Protein AF-A0AAW4V5U9-F1 (afdb_monomer_lite)

Structure (mmCIF, N/CA/C/O backbone):
data_AF-A0AAW4V5U9-F1
#
_entry.id   AF-A0AAW4V5U9-F1
#
loop_
_atom_site.group_PDB
_atom_site.id
_atom_site.type_symbol
_atom_site.label_atom_id
_atom_site.label_alt_id
_atom_site.label_comp_id
_atom_site.label_asym_id
_atom_site.label_entity_id
_atom_site.label_seq_id
_atom_site.pdbx_PDB_ins_code
_atom_site.Cartn_x
_atom_site.Cartn_y
_atom_site.Cartn_z
_atom_site.occupancy
_atom_site.B_iso_or_equiv
_atom_site.auth_seq_id
_atom_site.auth_comp_id
_atom_site.auth_asym_id
_atom_site.auth_atom_id
_atom_site.pdbx_PDB_model_num
ATOM 1 N N . MET A 1 1 ? -2.647 -18.574 -8.522 1.00 46.97 1 MET A N 1
ATOM 2 C CA . MET A 1 1 ? -1.393 -17.836 -8.784 1.00 46.97 1 MET A CA 1
ATOM 3 C C . MET A 1 1 ? -1.080 -17.059 -7.523 1.00 46.97 1 MET A C 1
ATOM 5 O O . MET A 1 1 ? -1.891 -16.226 -7.147 1.00 46.97 1 MET A O 1
ATOM 9 N N . ASN A 1 2 ? 0.002 -17.400 -6.823 1.00 52.44 2 ASN A N 1
ATOM 10 C CA . ASN A 1 2 ? 0.461 -16.608 -5.685 1.00 52.44 2 ASN A CA 1
ATOM 11 C C . ASN A 1 2 ? 0.803 -15.213 -6.206 1.00 52.44 2 ASN A C 1
ATOM 13 O O . ASN A 1 2 ? 1.730 -15.076 -7.002 1.00 52.44 2 ASN A O 1
ATOM 17 N N . ASP A 1 3 ? 0.041 -14.196 -5.808 1.00 63.62 3 ASP A N 1
ATOM 18 C CA . ASP A 1 3 ? 0.462 -12.813 -5.999 1.00 63.62 3 ASP A CA 1
ATOM 19 C C . ASP A 1 3 ? 1.618 -12.554 -5.052 1.00 63.62 3 ASP A C 1
ATOM 21 O O . ASP A 1 3 ? 1.436 -12.105 -3.918 1.00 63.62 3 ASP A O 1
ATOM 25 N N . THR A 1 4 ? 2.816 -12.915 -5.492 1.00 86.12 4 THR A N 1
ATOM 26 C CA . THR A 1 4 ? 4.035 -12.654 -4.744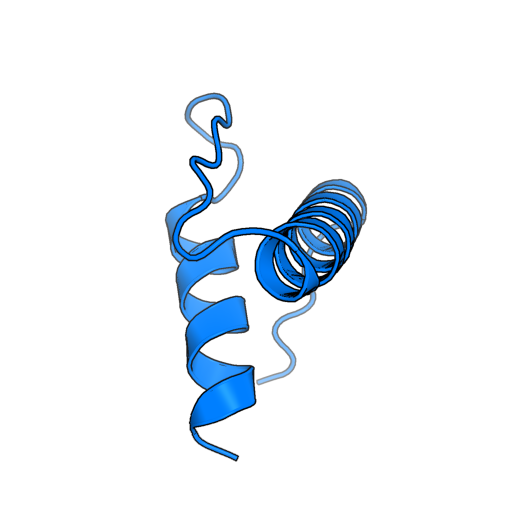 1.00 86.12 4 THR A CA 1
ATOM 27 C C . THR A 1 4 ? 4.321 -11.158 -4.834 1.00 86.12 4 THR A C 1
ATOM 29 O O . THR A 1 4 ? 5.116 -10.699 -5.654 1.00 86.12 4 THR A O 1
ATOM 32 N N . LEU A 1 5 ? 3.605 -10.381 -4.018 1.00 94.25 5 LEU A N 1
ATOM 33 C CA . LEU A 1 5 ? 3.881 -8.970 -3.797 1.00 94.25 5 LEU A CA 1
ATOM 34 C C . LEU A 1 5 ? 5.334 -8.828 -3.348 1.00 94.25 5 LEU A C 1
ATOM 36 O O . LEU A 1 5 ? 5.788 -9.567 -2.473 1.00 94.25 5 LEU A O 1
ATOM 40 N N . ARG A 1 6 ? 6.044 -7.859 -3.927 1.00 95.44 6 ARG A N 1
ATOM 41 C CA . ARG A 1 6 ? 7.381 -7.466 -3.461 1.00 95.44 6 ARG A CA 1
ATOM 42 C C . ARG A 1 6 ? 7.281 -6.869 -2.057 1.00 95.44 6 ARG A C 1
ATOM 44 O O . ARG A 1 6 ? 6.236 -6.322 -1.712 1.00 95.44 6 ARG A O 1
ATOM 51 N N . ASP A 1 7 ? 8.370 -6.877 -1.297 1.00 96.12 7 ASP A N 1
ATOM 52 C CA . ASP A 1 7 ? 8.387 -6.428 0.105 1.00 96.12 7 ASP A CA 1
ATOM 53 C C . ASP A 1 7 ? 7.768 -5.036 0.296 1.00 96.12 7 ASP A C 1
ATOM 55 O O . ASP A 1 7 ? 6.894 -4.851 1.137 1.00 96.12 7 ASP A O 1
ATOM 59 N N . TYR A 1 8 ? 8.103 -4.073 -0.569 1.00 95.69 8 TYR A N 1
ATOM 60 C CA . TYR A 1 8 ? 7.521 -2.726 -0.505 1.00 95.69 8 TYR A CA 1
ATOM 61 C C . TYR A 1 8 ? 6.009 -2.697 -0.797 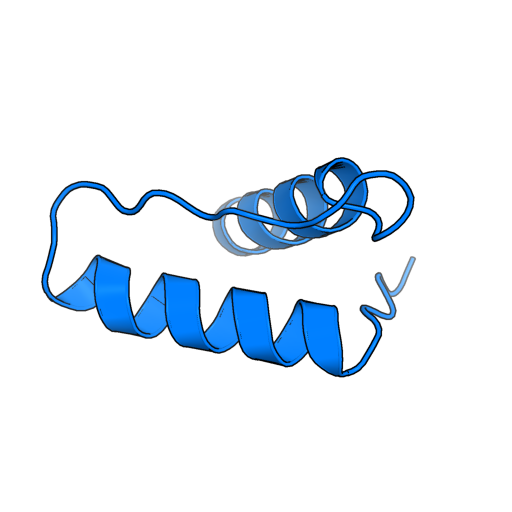1.00 95.69 8 TYR A C 1
ATOM 63 O O . TYR A 1 8 ? 5.288 -1.841 -0.293 1.00 95.69 8 TYR A O 1
ATOM 71 N N . GLN A 1 9 ? 5.498 -3.620 -1.617 1.00 96.88 9 GLN A N 1
ATOM 72 C CA . GLN A 1 9 ? 4.063 -3.742 -1.891 1.00 96.88 9 GLN A CA 1
ATOM 73 C C . GLN A 1 9 ? 3.348 -4.389 -0.702 1.00 96.88 9 GLN A C 1
ATOM 75 O O . GLN A 1 9 ? 2.243 -3.972 -0.361 1.00 96.88 9 GLN A O 1
ATOM 80 N N . GLN A 1 10 ? 3.982 -5.367 -0.047 1.00 95.81 10 GLN A N 1
ATOM 81 C CA . GLN A 1 10 ? 3.477 -5.963 1.191 1.00 95.81 10 GLN A CA 1
ATOM 82 C C . GLN A 1 10 ? 3.435 -4.933 2.324 1.00 95.81 10 GLN A C 1
ATOM 84 O O . GLN A 1 10 ? 2.417 -4.820 3.004 1.00 95.81 10 GLN A O 1
ATOM 89 N N . GLU A 1 11 ? 4.488 -4.128 2.475 1.00 96.06 11 GLU A N 1
ATOM 90 C CA . GLU A 1 11 ? 4.533 -3.038 3.451 1.00 96.06 11 GLU A CA 1
ATOM 91 C C . GLU A 1 11 ? 3.423 -2.013 3.186 1.00 96.06 11 GLU A C 1
ATOM 93 O O . GLU A 1 11 ? 2.687 -1.648 4.105 1.00 96.06 11 GLU A O 1
ATOM 98 N N . MET A 1 12 ? 3.238 -1.588 1.927 1.00 96.75 12 MET A N 1
ATOM 99 C CA . MET A 1 12 ? 2.149 -0.668 1.579 1.00 96.75 12 MET A CA 1
ATOM 100 C C . MET A 1 12 ? 0.773 -1.268 1.854 1.00 96.75 12 MET A C 1
ATOM 102 O O . MET A 1 12 ? -0.091 -0.571 2.381 1.00 96.75 12 MET A O 1
ATOM 106 N N . LYS A 1 13 ? 0.565 -2.553 1.547 1.00 95.81 13 LYS A N 1
ATOM 107 C CA . LYS A 1 13 ? -0.680 -3.264 1.862 1.00 95.81 13 LYS A CA 1
ATOM 108 C C . LYS A 1 13 ? -0.941 -3.297 3.372 1.00 95.81 13 LYS A C 1
ATOM 110 O O . LYS A 1 13 ? -2.052 -2.999 3.798 1.00 95.81 13 LYS A O 1
ATOM 115 N N . LEU A 1 14 ? 0.077 -3.606 4.180 1.00 96.50 14 LEU A N 1
ATOM 116 C CA . LEU A 1 14 ? -0.027 -3.640 5.641 1.00 96.50 14 LEU A CA 1
ATOM 117 C C . LEU A 1 14 ? -0.368 -2.262 6.219 1.00 96.50 14 LEU A C 1
ATOM 119 O O . LEU A 1 14 ? -1.260 -2.149 7.057 1.00 96.50 14 LEU A O 1
ATOM 123 N N . ARG A 1 15 ? 0.330 -1.212 5.772 1.00 97.31 15 ARG A N 1
ATOM 124 C CA . ARG A 1 15 ? 0.070 0.168 6.204 1.00 97.31 15 ARG A CA 1
ATOM 125 C C . ARG A 1 15 ? -1.326 0.625 5.804 1.00 97.31 15 ARG A C 1
ATOM 127 O O . ARG A 1 15 ? -2.014 1.217 6.625 1.00 97.31 15 ARG A O 1
ATOM 134 N N . LEU A 1 16 ? -1.756 0.308 4.582 1.00 96.81 16 LEU A N 1
ATOM 135 C CA . LEU A 1 16 ? -3.105 0.605 4.115 1.00 96.81 16 LEU A CA 1
ATOM 136 C C . LEU A 1 16 ? -4.160 -0.002 5.044 1.00 96.81 16 LEU A C 1
ATOM 138 O O . LEU A 1 16 ? -5.048 0.724 5.470 1.00 96.81 16 LEU A O 1
ATOM 142 N N . PHE A 1 17 ? -4.061 -1.293 5.374 1.00 96.25 17 PHE A N 1
ATOM 143 C CA . PHE A 1 17 ? -5.048 -1.933 6.249 1.00 96.25 17 PHE A CA 1
ATOM 144 C C . PHE A 1 17 ? -5.076 -1.322 7.650 1.00 96.25 17 PHE A C 1
ATOM 146 O O . PHE A 1 17 ? -6.158 -1.014 8.135 1.00 96.25 17 PHE A O 1
ATOM 153 N N . LYS A 1 18 ? -3.908 -1.056 8.249 1.00 97.25 18 LYS A N 1
ATOM 154 C CA . LYS A 1 18 ? -3.826 -0.388 9.558 1.00 97.25 18 LYS A CA 1
ATOM 155 C C . LYS A 1 18 ? -4.498 0.986 9.556 1.00 97.25 18 LYS A C 1
ATOM 157 O O . LYS A 1 18 ? -5.257 1.302 10.462 1.00 97.25 18 LYS A O 1
ATOM 162 N N . GLU A 1 19 ? -4.249 1.801 8.534 1.00 97.81 19 GLU A N 1
ATOM 163 C CA . GLU A 1 19 ? -4.873 3.126 8.439 1.00 97.81 19 GLU A CA 1
ATOM 164 C C . GLU A 1 19 ? -6.383 3.039 8.191 1.00 97.81 19 GLU A C 1
ATOM 166 O O . GLU A 1 19 ? -7.136 3.888 8.667 1.00 97.81 19 GLU A O 1
ATOM 171 N N . TRP A 1 20 ? -6.841 2.009 7.477 1.00 96.44 20 TRP A N 1
ATOM 172 C CA . TRP A 1 20 ? -8.261 1.802 7.189 1.00 96.44 20 TRP A CA 1
ATOM 173 C C . TRP A 1 20 ? -9.070 1.378 8.424 1.00 96.44 20 TRP A C 1
ATOM 175 O O . TRP A 1 20 ? -10.274 1.616 8.473 1.00 96.44 20 TRP A O 1
ATOM 185 N N . GLU A 1 21 ? -8.433 0.806 9.449 1.00 96.81 21 GLU A N 1
ATOM 186 C CA . GLU A 1 21 ? -9.088 0.536 10.740 1.00 96.81 21 GLU A CA 1
ATO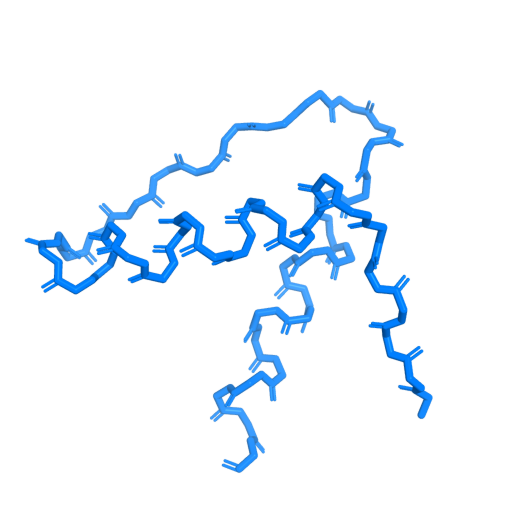M 187 C C . GLU A 1 21 ? -9.509 1.832 11.455 1.00 96.81 21 GLU A C 1
ATOM 189 O O . GLU A 1 21 ? -10.488 1.843 12.201 1.00 96.81 21 GLU A O 1
ATOM 194 N N . LEU A 1 22 ? -8.791 2.933 11.210 1.00 97.81 22 LEU A N 1
ATOM 195 C CA . LEU A 1 22 ? -8.996 4.222 11.878 1.00 97.81 22 LEU A CA 1
ATOM 196 C C . LEU A 1 22 ? -9.718 5.250 10.995 1.00 97.81 22 LEU A C 1
ATOM 198 O O . LEU A 1 22 ? -10.355 6.173 11.507 1.00 97.81 22 LEU A O 1
ATOM 202 N N . HIS A 1 23 ? -9.643 5.099 9.671 1.00 97.19 23 HIS A N 1
ATOM 203 C CA . HIS A 1 23 ? -10.136 6.077 8.706 1.00 97.19 23 HIS A CA 1
ATOM 204 C C . HIS A 1 23 ? -11.109 5.453 7.704 1.00 97.19 23 HIS A C 1
ATOM 206 O O . HIS A 1 23 ? -10.893 4.364 7.184 1.00 9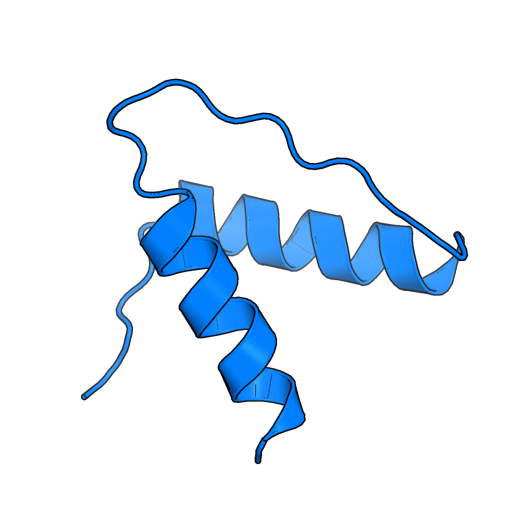7.19 23 HIS A O 1
ATOM 212 N N . ARG A 1 24 ? -12.160 6.197 7.331 1.00 96.62 24 ARG A N 1
ATOM 213 C CA . ARG A 1 24 ? -13.132 5.752 6.311 1.00 96.62 24 ARG A CA 1
ATOM 214 C C . ARG A 1 24 ? -12.547 5.653 4.899 1.00 96.62 24 ARG A C 1
ATOM 216 O O . ARG A 1 24 ? -13.117 4.971 4.051 1.00 96.62 24 ARG A O 1
ATOM 223 N N . SER A 1 25 ? -11.444 6.347 4.637 1.00 96.12 25 SER A N 1
ATOM 224 C CA . SER A 1 25 ? -10.779 6.384 3.337 1.00 96.12 25 SER A CA 1
ATOM 225 C C . SER A 1 25 ? -9.295 6.681 3.508 1.00 96.12 25 SER A C 1
ATOM 227 O O . SER A 1 25 ? -8.936 7.559 4.291 1.00 96.12 25 SER A O 1
ATOM 229 N N . VAL A 1 26 ? -8.454 6.005 2.727 1.00 96.38 26 VAL A N 1
ATOM 230 C CA . VAL A 1 26 ? -6.996 6.164 2.742 1.00 96.38 26 VAL A CA 1
ATOM 231 C C . VAL A 1 26 ? -6.503 6.387 1.314 1.00 96.38 26 VAL A C 1
ATOM 233 O O . VAL A 1 26 ? -6.926 5.698 0.386 1.00 96.38 26 VAL A O 1
ATOM 236 N N . MET A 1 27 ? -5.595 7.345 1.128 1.00 95.75 27 MET A N 1
ATOM 237 C CA . MET A 1 27 ? -4.952 7.613 -0.159 1.00 95.75 27 MET A CA 1
ATOM 238 C C . MET A 1 27 ? -3.558 6.985 -0.195 1.00 95.75 27 MET A C 1
ATOM 240 O O . MET A 1 27 ? -2.669 7.384 0.553 1.00 95.75 27 MET A O 1
ATOM 244 N N . VAL A 1 28 ? -3.351 6.030 -1.105 1.00 94.88 28 VAL A N 1
ATOM 245 C CA . VAL A 1 28 ? -2.042 5.407 -1.343 1.00 94.88 28 VAL A CA 1
ATOM 246 C C . VAL A 1 28 ? -1.357 6.085 -2.523 1.00 94.88 28 VAL A C 1
ATOM 248 O O . VAL A 1 28 ? -1.865 6.073 -3.643 1.00 94.88 28 VAL A O 1
ATOM 251 N N . GLN A 1 29 ? -0.170 6.638 -2.282 1.00 95.06 29 GLN A N 1
ATOM 252 C CA . GLN A 1 29 ? 0.681 7.217 -3.318 1.00 95.06 29 GLN A CA 1
ATOM 253 C C . GLN A 1 29 ? 1.888 6.310 -3.549 1.00 95.06 29 GLN A C 1
ATOM 255 O O . GLN A 1 29 ? 2.606 5.968 -2.615 1.00 95.06 29 GLN A O 1
ATOM 260 N N . MET A 1 30 ? 2.130 5.926 -4.803 1.00 95.44 30 MET A N 1
ATOM 261 C CA . MET A 1 30 ? 3.353 5.217 -5.191 1.00 95.44 30 MET A CA 1
ATOM 262 C C . MET A 1 30 ? 3.878 5.777 -6.521 1.00 95.44 30 MET A C 1
ATOM 264 O O . MET A 1 30 ? 3.064 6.161 -7.373 1.00 95.44 30 MET A O 1
ATOM 268 N N . PRO A 1 31 ? 5.199 5.761 -6.771 1.00 96.25 31 PRO A N 1
ATOM 269 C CA . PRO A 1 31 ? 5.776 6.140 -8.063 1.00 96.25 31 PRO A CA 1
ATOM 270 C C . PRO A 1 31 ? 5.256 5.288 -9.231 1.00 96.25 31 PRO A C 1
ATOM 272 O O . PRO A 1 31 ? 4.701 4.197 -9.050 1.00 96.25 31 PRO A O 1
ATOM 275 N N . THR A 1 32 ? 5.390 5.768 -10.465 1.00 94.88 32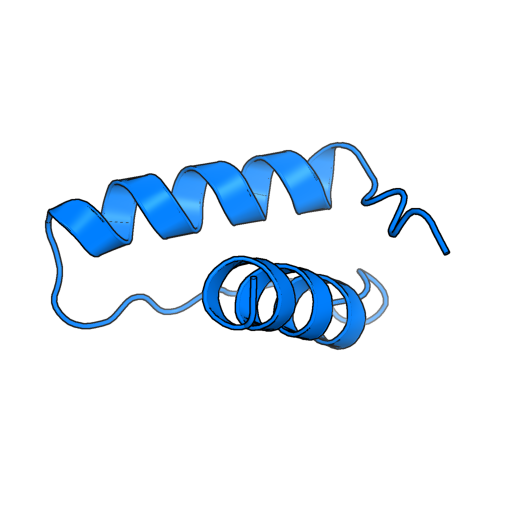 THR A N 1
ATOM 276 C CA . THR A 1 32 ? 5.145 4.948 -11.667 1.00 94.88 32 THR A CA 1
ATOM 277 C C . THR A 1 32 ? 6.132 3.776 -11.734 1.00 94.88 32 THR A C 1
ATOM 279 O O . THR A 1 32 ? 7.221 3.847 -11.179 1.00 94.88 32 THR A O 1
ATOM 282 N N . GLY A 1 33 ? 5.736 2.658 -12.351 1.00 96.00 33 GLY A N 1
ATOM 283 C CA . GLY A 1 33 ? 6.596 1.466 -12.464 1.00 96.00 33 GLY A CA 1
ATOM 284 C C . GLY A 1 33 ? 6.710 0.587 -11.206 1.00 96.00 33 GLY A C 1
ATOM 285 O O . GLY A 1 33 ? 7.333 -0.464 -11.260 1.00 96.00 33 GLY A O 1
ATOM 286 N N . THR A 1 34 ? 6.061 0.948 -10.092 1.00 95.62 34 THR A N 1
ATOM 287 C CA . THR A 1 34 ? 6.096 0.187 -8.816 1.00 95.62 34 THR A CA 1
ATOM 288 C C . THR A 1 34 ? 4.942 -0.816 -8.647 1.00 95.62 34 THR A C 1
ATOM 290 O O . THR A 1 34 ? 4.739 -1.405 -7.587 1.00 95.62 34 THR A O 1
ATOM 293 N N . GLY A 1 35 ? 4.133 -1.015 -9.689 1.00 95.81 35 GLY A N 1
ATOM 294 C CA . GLY A 1 35 ? 3.059 -2.010 -9.669 1.00 95.81 35 GLY A CA 1
ATOM 295 C C . GLY A 1 35 ? 1.832 -1.643 -8.820 1.00 95.81 35 GLY A C 1
ATOM 296 O O . GLY A 1 35 ? 1.217 -2.541 -8.256 1.00 95.81 35 GLY A O 1
ATOM 297 N N . LYS A 1 36 ? 1.428 -0.362 -8.762 1.00 96.75 36 LYS A N 1
ATOM 298 C CA . LYS A 1 36 ? 0.180 0.097 -8.099 1.00 96.75 36 LYS A CA 1
ATOM 299 C C . LYS A 1 36 ? -1.053 -0.743 -8.452 1.00 96.75 36 LYS A C 1
ATOM 301 O O . LYS A 1 36 ? -1.805 -1.133 -7.570 1.00 96.75 36 LYS A O 1
ATOM 306 N N . THR A 1 37 ? -1.240 -1.050 -9.736 1.00 95.50 37 THR A N 1
ATOM 307 C CA . THR A 1 37 ? -2.365 -1.869 -10.215 1.00 95.50 37 THR A CA 1
ATOM 308 C C . THR A 1 37 ? -2.301 -3.294 -9.673 1.00 95.50 37 THR A C 1
ATOM 310 O O . THR A 1 37 ? -3.321 -3.864 -9.300 1.00 95.50 37 THR A O 1
ATOM 313 N N . HIS A 1 38 ? -1.095 -3.860 -9.588 1.00 95.38 38 HIS A N 1
ATOM 314 C CA . HIS A 1 38 ? -0.886 -5.192 -9.032 1.00 95.38 38 HIS A CA 1
ATOM 315 C C . HIS A 1 38 ? -1.167 -5.214 -7.521 1.00 95.38 38 HIS A C 1
ATOM 317 O O . HIS A 1 38 ? -1.876 -6.099 -7.048 1.00 95.38 38 HIS A O 1
ATOM 323 N N . LEU A 1 39 ? -0.706 -4.191 -6.786 1.00 95.56 39 LEU A N 1
ATOM 324 C CA . LEU A 1 39 ? -1.027 -3.999 -5.370 1.00 95.56 39 LEU A CA 1
ATOM 325 C C . LEU A 1 39 ? -2.542 -3.867 -5.143 1.00 95.56 39 LEU A C 1
ATOM 327 O O . LEU A 1 39 ? -3.087 -4.570 -4.297 1.00 95.56 39 LEU A O 1
ATOM 331 N N . LEU A 1 40 ? -3.232 -3.023 -5.919 1.00 95.62 40 LEU A N 1
ATOM 332 C CA . LEU A 1 40 ? -4.685 -2.849 -5.824 1.00 95.62 40 LEU A CA 1
ATOM 333 C C . LEU A 1 40 ? -5.429 -4.171 -6.044 1.00 95.62 40 LEU A C 1
ATOM 335 O O . LEU A 1 40 ? -6.312 -4.518 -5.264 1.00 95.62 40 LEU A O 1
ATOM 339 N N . ALA A 1 41 ? -5.044 -4.941 -7.063 1.00 95.31 41 ALA A N 1
ATOM 340 C CA . ALA A 1 41 ? -5.658 -6.235 -7.334 1.00 95.31 41 ALA A CA 1
ATOM 341 C C . ALA A 1 41 ? -5.450 -7.225 -6.170 1.00 95.31 41 ALA A C 1
ATOM 343 O O . ALA A 1 41 ? -6.377 -7.945 -5.800 1.00 95.31 41 ALA A O 1
ATOM 344 N N . ALA A 1 42 ? -4.265 -7.221 -5.551 1.00 94.12 42 ALA A N 1
ATOM 345 C CA . ALA A 1 42 ? -3.967 -8.043 -4.382 1.00 94.12 42 ALA A CA 1
ATOM 346 C C . ALA A 1 42 ? -4.695 -7.587 -3.104 1.00 94.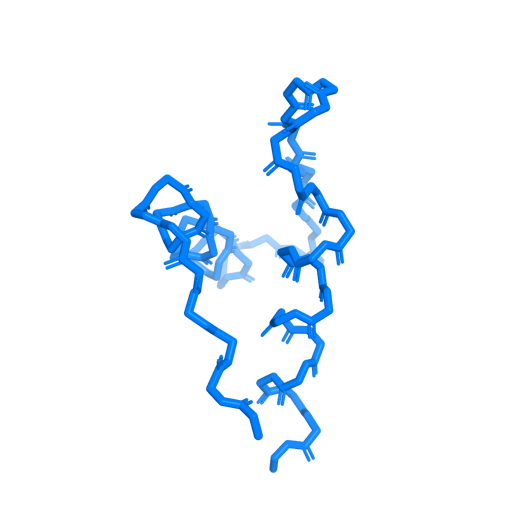12 42 ALA A C 1
ATOM 348 O O . ALA A 1 42 ? -4.869 -8.400 -2.200 1.00 94.12 42 ALA A O 1
ATOM 349 N N . ILE A 1 43 ? -5.099 -6.316 -3.001 1.00 94.00 43 ILE A N 1
ATOM 350 C CA . ILE A 1 43 ? -5.961 -5.814 -1.918 1.00 94.00 43 ILE A CA 1
ATOM 351 C C . ILE A 1 43 ? -7.396 -6.291 -2.141 1.00 94.00 43 ILE A C 1
ATOM 353 O O . ILE A 1 43 ? -7.961 -6.922 -1.256 1.00 94.00 43 ILE A O 1
ATOM 357 N N . VAL A 1 44 ? -7.960 -6.063 -3.334 1.00 94.44 44 VAL A N 1
ATOM 358 C CA . VAL A 1 44 ? -9.334 -6.482 -3.678 1.00 94.44 44 VAL A CA 1
ATOM 359 C C . VAL A 1 44 ? -9.523 -7.985 -3.469 1.00 94.44 44 VAL A C 1
ATOM 361 O O . VAL A 1 44 ? -10.536 -8.407 -2.922 1.00 94.44 44 VAL A O 1
ATOM 364 N N . ARG A 1 45 ? -8.527 -8.801 -3.835 1.00 92.31 45 ARG A N 1
ATOM 365 C CA . ARG A 1 45 ? -8.584 -10.257 -3.642 1.00 92.31 45 ARG A CA 1
ATOM 366 C C . ARG A 1 45 ? -8.662 -10.713 -2.183 1.00 92.31 45 ARG A C 1
ATOM 368 O O . ARG A 1 45 ? -9.168 -11.805 -1.969 1.00 92.31 45 ARG A O 1
ATOM 375 N N . GLU A 1 46 ? -8.214 -9.928 -1.200 1.00 91.19 46 GLU A N 1
ATOM 376 C CA . GLU A 1 46 ? -8.402 -10.294 0.220 1.00 91.19 46 GLU A CA 1
ATOM 377 C C . GLU A 1 46 ? -9.863 -10.186 0.666 1.00 91.19 46 GLU A C 1
ATOM 379 O O . GLU A 1 46 ? -10.256 -10.864 1.604 1.00 91.19 46 GLU A O 1
ATOM 384 N N . PHE A 1 47 ? -10.674 -9.372 -0.016 1.00 88.69 47 PHE A N 1
ATOM 385 C CA . PHE A 1 47 ? -12.094 -9.188 0.301 1.00 88.69 47 PHE A CA 1
ATOM 386 C C . PHE A 1 47 ? -13.029 -10.113 -0.485 1.00 88.69 47 PHE A C 1
ATOM 388 O O . PHE A 1 47 ? -14.215 -10.180 -0.186 1.00 88.69 47 PHE A O 1
ATOM 395 N N . LEU A 1 48 ? -12.515 -10.781 -1.520 1.00 88.50 48 LEU A N 1
ATOM 396 C CA . LEU A 1 48 ? -13.268 -11.737 -2.342 1.00 88.50 48 LEU A CA 1
ATOM 397 C C . LEU A 1 48 ? -13.052 -13.194 -1.899 1.00 88.50 48 LEU A C 1
ATOM 399 O O . LEU A 1 48 ? -13.474 -14.110 -2.605 1.00 88.50 48 LEU A O 1
ATOM 403 N N . ARG A 1 49 ? -12.340 -13.398 -0.788 1.00 61.97 49 ARG A N 1
ATOM 404 C CA . ARG A 1 49 ? -12.160 -14.698 -0.140 1.00 61.97 49 ARG A CA 1
ATOM 405 C C . ARG A 1 49 ? -13.293 -14.995 0.827 1.00 61.97 49 ARG A C 1
ATOM 407 O O . ARG A 1 49 ? -13.815 -14.032 1.428 1.00 61.97 49 ARG A O 1
#

Secondary structure (DSSP, 8-state):
------HHHHHHHHHHHHHHHH-S-------TTS-HHHHHHHHHHHH--

InterPro domains:
  IPR006935 Helicase/UvrB, N-terminal [PF04851] (4-48)
  IPR027417 P-loop containing nucleoside triphosphate hydrolase [G3DSA:3.40.50.300] (1-49)
  IPR027417 P-loop containing nucleoside triphosphate hydrolase [SSF52540] (4-47)

Organism: Phocaeicola vulgatus (NCBI:txid821)

Sequence (49 aa):
MNDTLRDYQQEMKLRLFKEWELHRSVMVQMPTGTGKTHLLAAIVREFLR

Foldseek 3Di:
DPLPQDPVLVVQLVVLVVVVVVDVDDDDDDDPPNPPVSSVVVNVVVVVD

Radius of gyration: 10.87 Å; chains: 1; bounding box: 22×25×24 Å

pLDDT: mean 92.05, std 11.08, range [46.97, 97.81]